Protein AF-A0A924D0H3-F1 (afdb_monomer)

pLDDT: mean 79.61, std 9.54, range [48.81, 91.5]

Radius of gyration: 16.28 Å; Cα contacts (8 Å, |Δi|>4): 115; chains: 1; bounding box: 37×32×44 Å

Sequence (130 aa):
MKPLLDSPAFNSVIFALLLSLPWELGQMWLYAGSAQMSHLQGIRICMAATAGDAVIMLIAFGMVGLAARSPALVRAPTMRQASGFVAFGLVVTSAVEIMATCSDGLFSWRYLPAMPATPLFSVGLVPLLM

Mean predicted aligned error: 7.52 Å

Secondary structure (DSSP, 8-state):
-HHHHT-HHHHHHHHHHHHHHHHHHHHGGGBTTGGGS-HHHHHHHHHHHHHHHHHHHHHHHHHHHHHTT-SGGGTS--HHHHHHHHHHHHHHHHHHHHHHHH--STT---B-TTS-B-TTT--B-HHHH-

Solvent-accessible surface area (backbone atoms only — not comparable to full-atom values): 7352 Å² total; per-residue (Å²): 115,71,76,54,76,71,31,59,69,51,47,49,31,52,50,31,38,66,58,35,40,60,50,40,64,71,50,46,80,39,34,56,64,42,91,80,48,52,72,70,56,51,52,52,50,33,52,51,50,20,51,49,49,18,49,48,52,44,52,28,49,50,53,45,25,60,76,64,75,39,82,48,61,82,80,68,57,50,73,69,51,50,50,50,34,52,52,48,43,52,53,52,53,50,51,52,48,40,50,22,62,74,35,93,54,100,64,50,62,50,69,34,95,83,45,56,48,42,92,86,66,66,45,70,42,57,91,82,74,120

Foldseek 3Di:
DVVQVVQLLSVQLVVLLVVQLVVLVVCLVQWPCSVVDDPVRSNVVSNVVSNVSSVQLSVLLVVLCVVVVHNCCVPDNDPVSVCSSVVSSVVVLLVVVLCQPVDPDPNHIDGDPPFDADPPRRHGCSVVVD

Structure (mmCIF, N/CA/C/O backbone):
data_AF-A0A924D0H3-F1
#
_entry.id   AF-A0A924D0H3-F1
#
loop_
_atom_site.group_PDB
_atom_site.id
_atom_site.type_symbol
_atom_site.label_atom_id
_atom_site.label_alt_id
_atom_site.label_comp_id
_atom_site.label_asym_id
_atom_site.label_entity_id
_atom_site.label_seq_id
_atom_site.pdbx_PDB_ins_code
_atom_site.Cartn_x
_atom_site.Cartn_y
_atom_site.Cartn_z
_atom_site.occupancy
_atom_site.B_iso_or_equiv
_atom_site.auth_seq_id
_atom_site.auth_comp_id
_atom_site.auth_asym_id
_atom_site.auth_atom_id
_atom_site.pdbx_PDB_model_num
ATOM 1 N N . MET A 1 1 ? 0.755 18.294 19.512 1.00 56.12 1 MET A N 1
ATOM 2 C CA . MET A 1 1 ? 1.311 17.100 18.827 1.00 56.12 1 MET A CA 1
ATOM 3 C C . MET A 1 1 ? 0.768 15.777 19.379 1.00 56.12 1 MET A C 1
ATOM 5 O O . MET A 1 1 ? 0.375 14.961 18.563 1.00 56.12 1 MET A O 1
ATOM 9 N N . LYS A 1 2 ? 0.634 15.580 20.706 1.00 56.25 2 LYS A N 1
ATOM 10 C CA . LYS A 1 2 ? -0.034 14.395 21.304 1.00 56.25 2 LYS A CA 1
ATOM 11 C C . LYS A 1 2 ? -1.400 13.985 20.691 1.00 56.25 2 LYS A C 1
ATOM 13 O O . LYS A 1 2 ? -1.532 12.812 20.377 1.00 56.25 2 LYS A O 1
ATOM 18 N N . PRO A 1 3 ? -2.360 14.892 20.401 1.00 65.44 3 PRO A N 1
ATOM 19 C CA . PRO A 1 3 ? -3.682 14.468 19.915 1.00 65.44 3 PRO A CA 1
ATOM 20 C C . PRO A 1 3 ? -3.680 13.847 18.508 1.00 65.44 3 PRO A C 1
ATOM 22 O O . PRO A 1 3 ? -4.640 13.179 18.144 1.00 65.44 3 PRO A O 1
ATOM 25 N N . LEU A 1 4 ? -2.626 14.060 17.708 1.00 61.62 4 LEU A N 1
ATOM 26 C CA . LEU A 1 4 ? -2.527 13.474 16.366 1.00 61.62 4 LEU A CA 1
ATOM 27 C C . LEU A 1 4 ? -2.094 12.005 16.424 1.00 61.62 4 LEU A C 1
ATOM 29 O O . LEU A 1 4 ? -2.669 11.187 15.720 1.00 61.62 4 LEU A O 1
ATOM 33 N N . LEU A 1 5 ? -1.145 11.661 17.301 1.00 66.62 5 LEU A N 1
ATOM 34 C CA . LEU A 1 5 ? -0.687 10.277 17.507 1.00 66.62 5 LEU A CA 1
ATOM 35 C C . LEU A 1 5 ? -1.742 9.383 18.175 1.00 66.62 5 LEU A C 1
ATOM 37 O O . LEU A 1 5 ? -1.697 8.165 18.032 1.00 66.62 5 LEU A O 1
ATOM 41 N N . ASP A 1 6 ? -2.713 9.973 18.869 1.00 72.81 6 ASP A N 1
ATOM 42 C CA . ASP A 1 6 ? -3.828 9.223 19.452 1.00 72.81 6 ASP A CA 1
ATOM 43 C C . ASP A 1 6 ? -4.944 8.934 18.430 1.00 72.81 6 ASP A C 1
ATOM 45 O O . ASP A 1 6 ? -5.854 8.155 18.716 1.00 72.81 6 ASP A O 1
ATOM 49 N N . SER A 1 7 ? -4.888 9.531 17.231 1.00 81.44 7 SER A N 1
ATOM 50 C CA . SER A 1 7 ? -5.885 9.316 16.180 1.00 81.44 7 SER A CA 1
ATOM 51 C C . SER A 1 7 ? -5.649 7.980 15.458 1.00 81.44 7 SER A C 1
ATOM 53 O O . SER A 1 7 ? -4.632 7.825 14.776 1.00 81.44 7 SER A O 1
ATOM 55 N N . PRO A 1 8 ? -6.603 7.028 15.507 1.00 80.94 8 PRO A N 1
ATOM 56 C CA . PRO A 1 8 ? -6.489 5.748 14.807 1.00 80.94 8 PRO A CA 1
ATOM 57 C C . PRO A 1 8 ? -6.284 5.900 13.294 1.00 80.94 8 PRO A C 1
ATOM 59 O O . PRO A 1 8 ? -5.521 5.146 12.699 1.00 80.94 8 PRO A O 1
ATOM 62 N N . ALA A 1 9 ? -6.916 6.911 12.691 1.00 81.06 9 ALA A N 1
ATOM 63 C CA . ALA A 1 9 ? -6.796 7.209 11.265 1.00 81.06 9 ALA A CA 1
ATOM 64 C C . ALA A 1 9 ? -5.411 7.768 10.895 1.00 81.06 9 ALA A C 1
ATOM 66 O O . ALA A 1 9 ? -4.869 7.474 9.833 1.00 81.06 9 ALA A O 1
ATOM 67 N N . PHE A 1 10 ? -4.811 8.571 11.775 1.00 84.38 10 PHE A N 1
ATOM 68 C CA . PHE A 1 10 ? -3.454 9.069 11.553 1.00 84.38 10 PHE A CA 1
ATOM 69 C C . PHE A 1 10 ? -2.432 7.934 11.667 1.00 84.38 10 PHE A C 1
ATOM 71 O O . PHE A 1 10 ? -1.549 7.801 10.821 1.00 84.38 10 PHE A O 1
ATOM 78 N N . ASN A 1 11 ? -2.613 7.057 12.656 1.00 85.94 11 ASN A N 1
ATOM 79 C CA . ASN A 1 11 ? -1.770 5.879 12.838 1.00 85.94 11 ASN A CA 1
ATOM 80 C C . ASN A 1 11 ? -1.877 4.904 11.660 1.00 85.94 11 ASN A C 1
ATOM 82 O O . ASN A 1 11 ? -0.855 4.373 11.234 1.00 85.94 11 ASN A O 1
ATOM 86 N N . SER A 1 12 ? -3.072 4.709 11.086 1.00 84.69 12 SER A N 1
ATOM 87 C CA . SER A 1 12 ? -3.226 3.875 9.888 1.00 84.69 12 SER A CA 1
ATOM 88 C C . SER A 1 12 ? -2.501 4.460 8.677 1.00 84.69 12 SER A C 1
ATOM 90 O O . SER A 1 12 ? -1.892 3.710 7.925 1.00 84.69 12 SER A O 1
ATOM 92 N N . VAL A 1 13 ? -2.510 5.787 8.505 1.00 88.06 13 VAL A N 1
ATOM 93 C CA . VAL A 1 13 ? -1.771 6.449 7.416 1.00 88.06 13 VAL A CA 1
ATOM 94 C C . VAL A 1 13 ? -0.265 6.297 7.606 1.00 88.06 13 VAL A C 1
ATOM 96 O O . VAL A 1 13 ? 0.425 5.923 6.666 1.00 88.06 13 VAL A O 1
ATOM 99 N N . ILE A 1 14 ? 0.257 6.532 8.815 1.00 88.44 14 ILE A N 1
ATOM 100 C CA . ILE A 1 14 ? 1.687 6.332 9.095 1.00 88.44 14 ILE A CA 1
ATOM 101 C C . ILE A 1 14 ? 2.090 4.885 8.820 1.00 88.44 14 ILE A C 1
ATOM 103 O O . ILE A 1 14 ? 3.095 4.648 8.155 1.00 88.44 14 ILE A O 1
ATOM 107 N N . PHE A 1 15 ? 1.301 3.927 9.309 1.00 88.44 15 PHE A N 1
ATOM 108 C CA . PHE A 1 15 ? 1.548 2.512 9.066 1.00 88.44 15 PHE A CA 1
ATOM 109 C C . PHE A 1 15 ? 1.571 2.199 7.567 1.00 88.44 15 PHE A C 1
ATOM 111 O O . PHE A 1 15 ? 2.504 1.554 7.099 1.00 88.44 15 PHE A O 1
ATOM 118 N N . ALA A 1 16 ? 0.606 2.721 6.807 1.00 88.94 16 ALA A N 1
ATOM 119 C CA . ALA A 1 16 ? 0.545 2.537 5.365 1.00 88.94 16 ALA A CA 1
ATOM 120 C C . ALA A 1 16 ? 1.780 3.095 4.650 1.00 88.94 16 ALA A C 1
ATOM 122 O O . ALA A 1 16 ? 2.363 2.407 3.818 1.00 88.94 16 ALA A O 1
ATOM 123 N N . LEU A 1 17 ? 2.219 4.306 5.000 1.00 90.31 17 LEU A N 1
ATOM 124 C CA . LEU A 1 17 ? 3.403 4.927 4.401 1.00 90.31 17 LEU A CA 1
ATOM 125 C C . LEU A 1 17 ? 4.677 4.12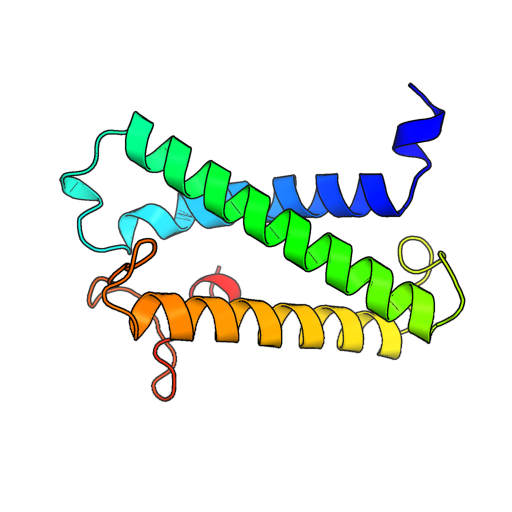8 4.706 1.00 90.31 17 LEU A C 1
ATOM 127 O O . LEU A 1 17 ? 5.487 3.891 3.814 1.00 90.31 17 LEU A O 1
ATOM 131 N N . LEU A 1 18 ? 4.850 3.700 5.960 1.00 90.12 18 LEU A N 1
ATOM 132 C CA . LEU A 1 18 ? 6.025 2.939 6.390 1.00 90.12 18 LEU A CA 1
ATOM 133 C C . LEU A 1 18 ? 6.058 1.523 5.811 1.00 90.12 18 LEU A C 1
ATOM 135 O O . LEU A 1 18 ? 7.144 0.999 5.585 1.00 90.12 18 LEU A O 1
ATOM 139 N N . LEU A 1 19 ? 4.894 0.914 5.583 1.00 88.25 19 LEU A N 1
ATOM 140 C CA . LEU A 1 19 ? 4.790 -0.413 4.982 1.00 88.25 19 LEU A CA 1
ATOM 141 C C . LEU A 1 19 ? 4.975 -0.363 3.459 1.00 88.25 19 LEU A C 1
ATOM 143 O O . LEU A 1 19 ? 5.695 -1.190 2.907 1.00 88.25 19 LEU A O 1
ATOM 147 N N . SER A 1 20 ? 4.354 0.610 2.788 1.00 88.69 20 SER A N 1
ATOM 148 C CA . SER A 1 20 ? 4.298 0.659 1.318 1.00 88.69 20 SER A CA 1
ATOM 149 C C . SER A 1 20 ? 5.558 1.279 0.703 1.00 88.69 20 SER A C 1
ATOM 151 O O . SER A 1 20 ? 5.941 0.926 -0.403 1.00 88.69 20 SER A O 1
ATOM 153 N N . LEU A 1 21 ? 6.283 2.151 1.414 1.00 88.62 21 LEU A N 1
ATOM 154 C CA . LEU A 1 21 ? 7.491 2.763 0.848 1.00 88.62 21 LEU A CA 1
ATOM 155 C C . LEU A 1 21 ? 8.636 1.761 0.587 1.00 88.62 21 LEU A C 1
ATOM 157 O O . LEU A 1 21 ? 9.187 1.778 -0.517 1.00 88.62 21 LEU A O 1
ATOM 161 N N . PRO A 1 22 ? 9.025 0.888 1.541 1.00 88.25 22 PRO A N 1
ATOM 162 C CA . PRO A 1 22 ? 10.024 -0.149 1.276 1.00 88.25 22 PRO A CA 1
ATOM 163 C C . PRO A 1 22 ? 9.569 -1.091 0.166 1.00 88.25 22 PRO A C 1
ATOM 165 O O . PRO A 1 22 ? 10.387 -1.507 -0.654 1.00 88.25 22 PRO A O 1
ATOM 168 N N . TRP A 1 23 ? 8.262 -1.370 0.136 1.00 85.56 23 TRP A N 1
ATOM 169 C CA . TRP A 1 23 ? 7.620 -2.179 -0.883 1.00 85.56 23 TRP A CA 1
ATOM 170 C C . TRP A 1 23 ? 7.871 -1.604 -2.282 1.00 85.56 23 TRP A C 1
ATOM 172 O O . TRP A 1 23 ? 8.507 -2.244 -3.119 1.00 85.56 23 TRP A O 1
ATOM 182 N N . GLU A 1 24 ? 7.462 -0.353 -2.500 1.00 88.19 24 GLU A N 1
ATOM 183 C CA . GLU A 1 24 ? 7.568 0.346 -3.780 1.00 88.19 24 GLU A CA 1
ATOM 184 C C . GLU A 1 24 ? 9.013 0.500 -4.265 1.00 88.19 24 GLU A C 1
ATOM 186 O O . GLU A 1 24 ? 9.318 0.280 -5.440 1.00 88.19 24 GLU A O 1
ATOM 191 N N . LEU A 1 25 ? 9.935 0.822 -3.355 1.00 87.06 25 LEU A N 1
ATOM 192 C CA . LEU A 1 25 ? 11.356 0.921 -3.685 1.00 87.06 25 LEU A CA 1
ATOM 193 C C . LEU A 1 25 ? 11.955 -0.445 -4.047 1.00 87.06 25 LEU A C 1
ATOM 195 O O . LEU A 1 25 ? 12.759 -0.535 -4.976 1.00 87.06 25 LEU A O 1
ATOM 199 N N . GLY A 1 26 ? 11.554 -1.502 -3.336 1.00 85.44 26 GLY A N 1
ATOM 200 C CA . GLY A 1 26 ? 12.030 -2.865 -3.547 1.00 85.44 26 GLY A CA 1
ATOM 201 C C . GLY A 1 26 ? 11.573 -3.478 -4.868 1.00 85.44 26 GLY A C 1
ATOM 202 O O . GLY A 1 26 ? 12.322 -4.253 -5.456 1.00 85.44 26 GLY A O 1
ATOM 203 N N . GLN A 1 27 ? 10.391 -3.116 -5.375 1.00 85.44 27 GLN A N 1
ATOM 204 C CA . GLN A 1 27 ? 9.862 -3.636 -6.644 1.00 85.44 27 GLN A CA 1
ATOM 205 C C . GLN A 1 27 ? 10.193 -2.775 -7.873 1.00 85.44 27 GLN A C 1
ATOM 207 O O . GLN A 1 27 ? 10.021 -3.243 -8.995 1.00 85.44 27 GLN A O 1
ATOM 212 N N . MET A 1 28 ? 10.702 -1.548 -7.699 1.00 84.56 28 MET A N 1
ATOM 213 C CA . MET A 1 28 ? 10.930 -0.578 -8.788 1.00 84.56 28 MET A CA 1
ATOM 214 C C . MET A 1 28 ? 11.696 -1.155 -9.996 1.00 84.56 28 MET A C 1
ATOM 216 O O . MET A 1 28 ? 11.359 -0.884 -11.147 1.00 84.56 28 MET A O 1
ATOM 220 N N . TRP A 1 29 ? 12.717 -1.974 -9.752 1.00 81.44 29 TRP A N 1
ATOM 221 C CA . TRP A 1 29 ? 13.541 -2.617 -10.785 1.00 81.44 29 TRP A CA 1
ATOM 222 C C . TRP A 1 29 ? 12.792 -3.637 -11.665 1.00 81.44 29 TRP A C 1
ATOM 224 O O . TRP A 1 29 ? 13.273 -3.973 -12.746 1.00 81.44 29 TRP A O 1
ATOM 234 N N . LEU A 1 30 ? 11.612 -4.106 -11.247 1.00 83.56 30 LEU A N 1
ATOM 235 C CA . LEU A 1 30 ? 10.771 -5.040 -12.008 1.00 83.56 30 LEU A CA 1
ATOM 236 C C . LEU A 1 30 ? 9.864 -4.337 -13.033 1.00 83.56 30 LEU A C 1
ATOM 238 O O . LEU A 1 30 ? 9.234 -5.000 -13.859 1.00 83.56 30 LEU A O 1
ATOM 242 N N . TYR A 1 31 ? 9.827 -3.002 -13.029 1.00 81.81 31 TYR A N 1
ATOM 243 C CA . TYR A 1 31 ? 9.063 -2.201 -13.986 1.00 81.81 31 TYR A CA 1
ATOM 244 C C . TYR A 1 31 ? 9.881 -1.857 -15.232 1.00 81.81 31 TYR A C 1
ATOM 246 O O . TYR A 1 31 ? 11.075 -1.546 -15.163 1.00 81.81 31 TYR A O 1
ATOM 254 N N . ALA A 1 32 ? 9.231 -1.889 -16.397 1.00 80.62 32 ALA A N 1
ATOM 255 C CA . ALA A 1 32 ? 9.847 -1.574 -17.680 1.00 80.62 32 ALA A CA 1
ATOM 256 C C . ALA A 1 32 ? 10.223 -0.093 -17.734 1.00 80.62 32 ALA A C 1
ATOM 258 O O . ALA A 1 32 ? 9.478 0.769 -17.276 1.00 80.62 32 ALA A O 1
ATOM 259 N N . GLY A 1 33 ? 11.395 0.211 -18.293 1.00 78.56 33 GLY A N 1
ATOM 260 C CA . GLY A 1 33 ? 11.913 1.580 -18.317 1.00 78.56 33 GLY A CA 1
ATOM 261 C C . GLY A 1 33 ? 12.659 1.998 -17.045 1.00 78.56 33 GLY A C 1
ATOM 262 O O . GLY A 1 33 ? 13.217 3.092 -17.018 1.00 78.56 33 GLY A O 1
ATOM 263 N N . SER A 1 34 ? 12.718 1.147 -16.010 1.00 78.06 34 SER A N 1
ATOM 264 C CA . SER A 1 34 ? 13.403 1.454 -14.743 1.00 78.06 34 SER A CA 1
ATOM 265 C C . SER A 1 34 ? 14.898 1.734 -14.909 1.00 78.06 34 SER A C 1
ATOM 267 O O . SER A 1 34 ? 15.419 2.647 -14.278 1.00 78.06 34 SER A O 1
ATOM 269 N N . ALA A 1 35 ? 15.575 1.027 -15.818 1.00 79.12 35 ALA A N 1
ATOM 270 C CA . ALA A 1 35 ? 16.998 1.225 -16.097 1.00 79.12 35 ALA A CA 1
ATOM 271 C C . ALA A 1 35 ? 17.315 2.565 -16.794 1.00 79.12 35 ALA A C 1
ATOM 273 O O . ALA A 1 35 ? 18.431 3.066 -16.689 1.00 79.12 35 ALA A O 1
ATOM 274 N N . GLN A 1 36 ? 16.353 3.138 -17.523 1.00 83.50 36 GLN A N 1
ATOM 275 C CA . GLN A 1 36 ? 16.491 4.419 -18.229 1.00 83.50 36 GLN A CA 1
ATOM 276 C C . GLN A 1 36 ? 15.969 5.599 -17.397 1.00 83.50 36 GLN A C 1
ATOM 278 O O . GLN A 1 36 ? 16.123 6.757 -17.788 1.00 83.50 36 GLN A O 1
ATOM 283 N N . MET A 1 37 ? 15.330 5.311 -16.264 1.00 83.75 37 MET A N 1
ATOM 284 C CA . MET A 1 37 ? 14.710 6.301 -15.403 1.00 83.75 37 MET A CA 1
ATOM 285 C C . MET A 1 37 ? 15.756 6.968 -14.510 1.00 83.75 37 MET A C 1
ATOM 287 O O . MET A 1 37 ? 16.599 6.305 -13.908 1.00 83.75 37 MET A O 1
ATOM 291 N N . SER A 1 38 ? 15.695 8.293 -14.370 1.00 87.00 38 SER A N 1
ATOM 292 C CA . SER A 1 38 ? 16.532 8.965 -13.372 1.00 87.00 38 SER A CA 1
ATOM 293 C C . SER A 1 38 ? 16.094 8.586 -11.954 1.00 87.00 38 SER A C 1
ATOM 295 O O . SER A 1 38 ? 14.905 8.396 -11.686 1.00 87.00 38 SER A O 1
ATOM 297 N N . HIS A 1 39 ? 17.035 8.568 -11.007 1.00 85.75 39 HIS A N 1
ATOM 298 C CA . HIS A 1 39 ? 16.730 8.280 -9.600 1.00 85.75 39 HIS A CA 1
ATOM 299 C C . HIS A 1 39 ? 15.632 9.187 -9.028 1.00 85.75 39 HIS A C 1
ATOM 301 O O . HIS A 1 39 ? 14.772 8.730 -8.280 1.00 85.75 39 HIS A O 1
ATOM 307 N N . LEU A 1 40 ? 15.615 10.469 -9.411 1.00 87.75 40 LEU A N 1
ATOM 308 C CA . LEU A 1 40 ? 14.601 11.414 -8.945 1.00 87.75 40 LEU A CA 1
ATOM 309 C C . LEU A 1 40 ? 13.204 11.091 -9.493 1.00 87.75 40 LEU A C 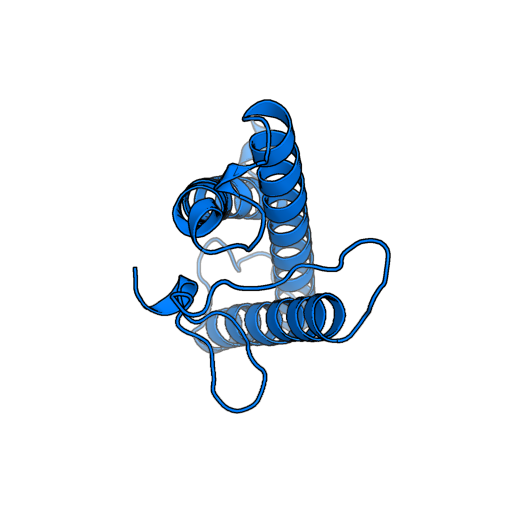1
ATOM 311 O O . LEU A 1 40 ? 12.216 11.264 -8.782 1.00 87.75 40 LEU A O 1
ATOM 315 N N . GLN A 1 41 ? 13.108 10.628 -10.741 1.00 86.19 41 GLN A N 1
ATOM 316 C CA . GLN A 1 41 ? 11.840 10.170 -11.314 1.00 86.19 41 GLN A CA 1
ATOM 317 C C . GLN A 1 41 ? 11.341 8.913 -10.598 1.00 86.19 41 GLN A C 1
ATOM 319 O O . GLN A 1 41 ? 10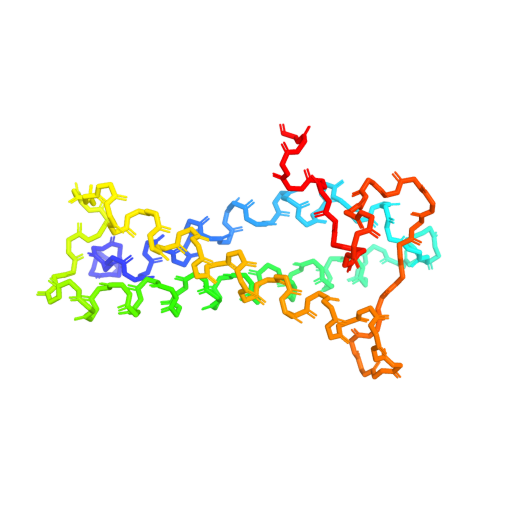.179 8.885 -10.200 1.00 86.19 41 GLN A O 1
ATOM 324 N N . GLY A 1 42 ? 12.226 7.942 -10.343 1.00 85.31 42 GLY A N 1
ATOM 325 C CA . GLY A 1 42 ? 11.887 6.735 -9.584 1.00 85.31 42 GLY A CA 1
ATOM 326 C C . GLY A 1 42 ? 11.364 7.064 -8.186 1.00 85.31 42 GLY A C 1
ATOM 327 O O . GLY A 1 42 ? 10.281 6.625 -7.810 1.00 85.31 42 GLY A O 1
ATOM 328 N N . ILE A 1 43 ? 12.067 7.930 -7.446 1.00 87.75 43 ILE A N 1
ATOM 329 C CA . ILE A 1 43 ? 11.627 8.387 -6.118 1.00 87.75 43 ILE A CA 1
ATOM 330 C C . ILE A 1 43 ? 10.248 9.049 -6.193 1.00 87.75 43 ILE A C 1
ATOM 332 O O . ILE A 1 43 ? 9.387 8.753 -5.371 1.00 87.75 43 ILE A O 1
ATOM 336 N N . ARG A 1 44 ? 10.004 9.932 -7.170 1.00 87.62 44 ARG A N 1
ATOM 337 C CA . ARG A 1 44 ? 8.699 10.601 -7.316 1.00 87.62 44 ARG A CA 1
ATOM 338 C C . ARG A 1 44 ? 7.566 9.611 -7.579 1.00 87.62 44 ARG A C 1
ATOM 340 O O . ARG A 1 44 ? 6.499 9.776 -6.995 1.00 87.62 44 ARG A O 1
ATOM 347 N N . ILE A 1 45 ? 7.799 8.604 -8.419 1.00 86.69 45 ILE A N 1
ATOM 348 C CA . ILE A 1 45 ? 6.807 7.568 -8.727 1.00 86.69 45 ILE A CA 1
ATOM 349 C C . ILE A 1 45 ? 6.519 6.723 -7.486 1.00 86.69 45 ILE A C 1
ATOM 351 O O . ILE A 1 45 ? 5.359 6.607 -7.106 1.00 86.69 45 ILE A O 1
ATOM 355 N N . CYS A 1 46 ? 7.547 6.227 -6.793 1.00 89.00 46 CYS A N 1
ATOM 356 C CA . CYS A 1 46 ? 7.348 5.438 -5.575 1.00 89.00 46 CYS A CA 1
ATOM 357 C C . CYS A 1 46 ? 6.664 6.240 -4.466 1.00 89.00 46 CYS A C 1
ATOM 359 O O . CYS A 1 46 ? 5.797 5.710 -3.780 1.00 89.00 46 CYS A O 1
ATOM 361 N N . MET A 1 47 ? 6.992 7.526 -4.310 1.00 89.50 47 MET A N 1
ATOM 362 C CA . MET A 1 47 ? 6.308 8.400 -3.352 1.00 89.50 47 MET A CA 1
ATOM 363 C C . MET A 1 47 ? 4.833 8.606 -3.717 1.00 89.50 47 MET A C 1
ATOM 365 O O . MET A 1 47 ? 3.986 8.628 -2.826 1.00 89.50 47 MET A O 1
ATOM 369 N N . ALA A 1 48 ? 4.512 8.743 -5.008 1.00 89.69 48 ALA A N 1
ATOM 370 C CA . ALA A 1 48 ? 3.132 8.852 -5.475 1.00 89.69 48 ALA A CA 1
ATOM 371 C C . ALA A 1 48 ? 2.348 7.545 -5.260 1.00 89.69 48 ALA A C 1
ATOM 373 O O . ALA A 1 48 ? 1.225 7.600 -4.763 1.00 89.69 48 ALA A O 1
ATOM 374 N N . ALA A 1 49 ? 2.950 6.391 -5.563 1.00 87.56 49 ALA A N 1
ATOM 375 C CA . ALA A 1 49 ? 2.362 5.073 -5.322 1.00 87.56 49 ALA A CA 1
ATOM 376 C C . ALA A 1 49 ? 2.110 4.840 -3.822 1.00 87.56 49 ALA A C 1
ATOM 378 O O . ALA A 1 49 ? 0.975 4.616 -3.412 1.00 87.56 49 ALA A O 1
ATOM 379 N N . THR A 1 50 ? 3.127 5.083 -2.990 1.00 91.44 50 THR A N 1
ATOM 380 C CA . THR A 1 50 ? 3.039 5.008 -1.521 1.00 91.44 50 THR A CA 1
ATOM 381 C C . THR A 1 50 ? 1.931 5.911 -0.960 1.00 91.44 50 THR A C 1
ATOM 383 O O . THR A 1 50 ? 1.216 5.537 -0.029 1.00 91.44 50 THR A O 1
ATOM 386 N N . ALA A 1 51 ? 1.768 7.120 -1.510 1.00 91.00 51 ALA A N 1
ATOM 387 C CA . ALA A 1 51 ? 0.683 8.016 -1.118 1.00 91.00 51 ALA A CA 1
ATOM 388 C C . ALA A 1 51 ? -0.694 7.465 -1.532 1.00 91.00 51 ALA A C 1
ATOM 390 O O . ALA A 1 51 ? -1.646 7.572 -0.758 1.00 91.00 51 ALA A O 1
ATOM 391 N N . GLY A 1 52 ? -0.794 6.856 -2.717 1.00 89.06 52 GLY A N 1
ATOM 392 C CA . GLY A 1 52 ? -1.987 6.145 -3.178 1.00 89.06 52 GLY A CA 1
ATOM 393 C C . GLY A 1 52 ? -2.384 5.012 -2.233 1.00 89.06 52 GLY A C 1
ATOM 394 O O . GLY A 1 52 ? -3.529 4.969 -1.781 1.00 89.06 52 GLY A O 1
ATOM 395 N N . ASP A 1 53 ? -1.432 4.170 -1.836 1.00 89.94 53 ASP A N 1
ATOM 396 C CA . ASP A 1 53 ? -1.673 3.067 -0.899 1.00 89.94 53 ASP A CA 1
ATOM 397 C C . ASP A 1 53 ? -2.129 3.560 0.474 1.00 89.94 53 ASP A C 1
ATOM 399 O O . ASP A 1 53 ? -3.052 3.001 1.073 1.00 89.94 53 ASP A O 1
ATOM 403 N N . ALA A 1 54 ? -1.552 4.661 0.961 1.00 91.19 54 ALA A N 1
ATOM 404 C CA . ALA A 1 54 ? -1.998 5.290 2.198 1.00 91.19 54 ALA A CA 1
ATOM 405 C C . ALA A 1 54 ? -3.449 5.789 2.118 1.00 91.19 54 ALA A C 1
ATOM 407 O O . ALA A 1 54 ? -4.203 5.644 3.085 1.00 91.19 54 ALA A O 1
ATOM 408 N N . VAL A 1 55 ? -3.869 6.326 0.967 1.00 91.50 55 VAL A N 1
ATOM 409 C CA . VAL A 1 55 ? -5.267 6.711 0.724 1.00 91.50 55 VAL A CA 1
ATOM 410 C C . VAL A 1 55 ? -6.172 5.479 0.688 1.00 91.50 55 VAL A C 1
ATOM 412 O O . VAL A 1 55 ? -7.220 5.486 1.338 1.00 91.50 55 VAL A O 1
ATOM 415 N N . ILE A 1 56 ? -5.770 4.405 0.002 1.00 89.62 56 ILE A N 1
ATOM 416 C CA . ILE A 1 56 ? -6.534 3.149 -0.056 1.00 89.62 56 ILE A CA 1
ATOM 417 C C . ILE A 1 56 ? -6.715 2.570 1.352 1.00 89.62 56 ILE A C 1
ATOM 419 O O . ILE A 1 56 ? -7.843 2.259 1.742 1.00 89.62 56 ILE A O 1
ATOM 423 N N . MET A 1 57 ? -5.646 2.491 2.152 1.00 89.75 57 MET A N 1
ATOM 424 C CA . MET A 1 57 ? -5.722 2.010 3.535 1.00 89.75 57 MET A CA 1
ATOM 425 C C . MET A 1 57 ? -6.597 2.903 4.415 1.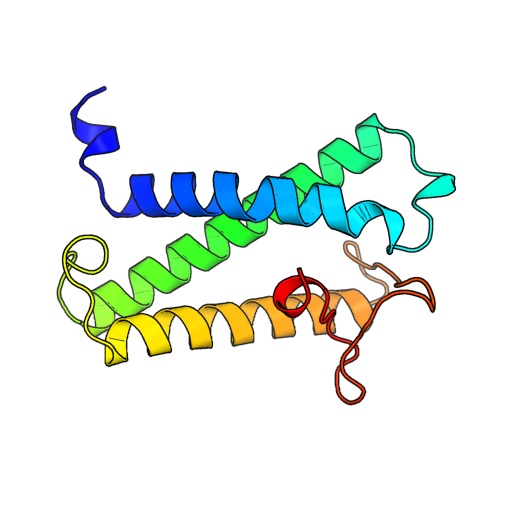00 89.75 57 MET A C 1
ATOM 427 O O . MET A 1 57 ? -7.353 2.384 5.236 1.00 89.75 57 MET A O 1
ATOM 431 N N . LEU A 1 58 ? -6.550 4.228 4.250 1.00 89.38 58 LEU A N 1
ATOM 432 C CA . LEU A 1 58 ? -7.408 5.144 5.003 1.00 89.38 58 LEU A CA 1
ATOM 433 C C . LEU A 1 58 ? -8.892 4.954 4.654 1.00 89.38 58 LEU A C 1
ATOM 435 O O . LEU A 1 58 ? -9.737 4.929 5.551 1.00 89.38 58 LEU A O 1
ATOM 439 N N . ILE A 1 59 ? -9.217 4.781 3.369 1.00 89.31 59 ILE A N 1
ATOM 440 C CA . ILE A 1 59 ? -10.585 4.500 2.916 1.00 89.31 59 ILE A CA 1
ATOM 441 C C . ILE A 1 59 ? -11.047 3.143 3.454 1.00 89.31 59 ILE A C 1
ATOM 443 O O . ILE A 1 59 ? -12.138 3.054 4.017 1.00 89.31 59 ILE A O 1
ATOM 447 N N . ALA A 1 60 ? -10.213 2.106 3.348 1.00 88.12 60 ALA A N 1
ATOM 448 C CA . ALA A 1 60 ? -10.501 0.777 3.883 1.00 88.12 60 ALA A CA 1
ATOM 449 C C . ALA A 1 60 ? -10.769 0.834 5.394 1.00 88.12 60 ALA A C 1
ATOM 451 O O . ALA A 1 60 ? -11.765 0.297 5.883 1.00 88.12 60 ALA A O 1
ATOM 452 N N . PHE A 1 61 ? -9.918 1.551 6.131 1.00 85.81 61 PHE A N 1
ATOM 453 C CA . PHE A 1 61 ? -10.060 1.772 7.565 1.00 85.81 61 PHE A CA 1
ATOM 454 C C . PHE A 1 61 ? -11.387 2.464 7.902 1.00 85.81 61 PHE A C 1
ATOM 456 O O . PHE A 1 61 ? -12.127 1.994 8.769 1.00 85.81 61 PHE A O 1
ATOM 463 N N . GLY A 1 62 ? -11.719 3.543 7.187 1.00 85.38 62 GLY A N 1
ATOM 464 C CA . GLY A 1 62 ? -12.974 4.273 7.356 1.00 85.38 62 GLY A CA 1
ATOM 465 C C . GLY A 1 62 ? -14.198 3.404 7.070 1.00 85.38 62 GLY A C 1
ATOM 466 O O . GLY A 1 62 ? -15.115 3.348 7.886 1.00 85.38 62 GLY A O 1
ATOM 467 N N . MET A 1 63 ? -14.195 2.666 5.959 1.00 85.62 63 MET A N 1
ATOM 468 C CA . MET A 1 63 ? -15.305 1.800 5.549 1.00 85.62 63 MET A CA 1
ATOM 469 C C . MET A 1 63 ? -15.561 0.673 6.550 1.00 85.62 63 MET A C 1
ATOM 471 O O . MET A 1 63 ? -16.704 0.450 6.956 1.00 85.62 63 MET A O 1
ATOM 475 N N . VAL A 1 64 ? -14.508 -0.015 7.000 1.00 84.50 64 VAL A N 1
ATOM 476 C CA . VAL A 1 64 ? -14.651 -1.088 7.992 1.00 84.50 64 VAL A CA 1
ATOM 477 C C . VAL A 1 64 ? -15.037 -0.517 9.359 1.00 84.50 64 VAL A C 1
ATOM 479 O O . VAL A 1 64 ? -15.887 -1.096 10.035 1.00 84.50 64 VAL A O 1
ATOM 482 N N . GLY A 1 65 ? -14.490 0.638 9.753 1.00 82.38 65 GLY A N 1
ATOM 483 C CA . GLY A 1 65 ? -14.866 1.335 10.987 1.00 82.38 65 GLY A CA 1
ATOM 484 C C . GLY A 1 65 ? -16.338 1.762 11.012 1.00 82.38 65 GLY A C 1
ATOM 485 O O . GLY A 1 65 ? -17.024 1.555 12.017 1.00 82.38 65 GLY A O 1
ATOM 486 N N . LEU A 1 66 ? -16.852 2.281 9.891 1.00 82.12 66 LEU A N 1
ATOM 487 C CA . LEU A 1 66 ? -18.268 2.619 9.712 1.00 82.12 66 LEU A CA 1
ATOM 488 C C . LEU A 1 66 ? -19.157 1.371 9.769 1.00 82.12 66 LEU A C 1
ATOM 490 O O . LEU A 1 66 ? -20.148 1.359 10.500 1.00 82.12 66 LEU A O 1
ATOM 494 N N . ALA A 1 67 ? -18.782 0.300 9.062 1.00 81.31 67 ALA A N 1
ATOM 495 C CA . ALA A 1 67 ? -19.519 -0.965 9.068 1.00 81.31 67 ALA A CA 1
ATOM 496 C C . ALA A 1 67 ? -19.550 -1.620 10.461 1.00 81.31 67 ALA A C 1
ATOM 498 O O . ALA A 1 67 ? -20.553 -2.213 10.857 1.00 81.31 67 ALA A O 1
ATOM 499 N N . ALA A 1 68 ? -18.467 -1.480 11.224 1.00 79.38 68 ALA A N 1
ATOM 500 C CA . ALA A 1 68 ? -18.342 -1.971 12.590 1.00 79.38 68 ALA A CA 1
ATOM 501 C C . ALA A 1 68 ? -18.975 -1.059 13.653 1.00 79.38 68 ALA A C 1
ATOM 503 O O . ALA A 1 68 ? -19.043 -1.461 14.815 1.00 79.38 68 ALA A O 1
ATOM 504 N N . ARG A 1 69 ? -19.375 0.170 13.288 1.00 77.25 69 ARG A N 1
ATOM 505 C CA . ARG A 1 69 ? -19.769 1.249 14.217 1.00 77.25 69 ARG A CA 1
ATOM 506 C C . ARG A 1 69 ? -18.769 1.460 15.363 1.00 77.25 69 ARG A C 1
ATOM 508 O O . ARG A 1 69 ? -19.156 1.839 16.465 1.00 77.25 69 ARG A O 1
ATOM 515 N N . SER A 1 70 ? -17.488 1.185 15.124 1.00 68.00 70 SER A N 1
ATOM 516 C CA . SER A 1 70 ? -16.459 1.221 16.160 1.00 68.00 70 SER A CA 1
ATOM 517 C C . SER A 1 70 ? -15.122 1.702 15.594 1.00 68.00 70 SER A C 1
ATOM 519 O O . SER A 1 70 ? -14.618 1.105 14.641 1.00 68.00 70 SER A O 1
ATOM 521 N N . PRO A 1 71 ? -14.494 2.726 16.203 1.00 63.59 71 PRO A N 1
ATOM 522 C CA . PRO A 1 71 ? -13.152 3.178 15.837 1.00 63.59 71 PRO A CA 1
ATOM 523 C C . PRO A 1 71 ? -12.045 2.247 16.365 1.00 63.59 71 PRO A C 1
ATOM 525 O O . PRO A 1 71 ? -10.862 2.507 16.151 1.00 63.59 71 PRO A O 1
ATOM 528 N N . ALA A 1 72 ? -12.399 1.157 17.058 1.00 60.59 72 ALA A N 1
ATOM 529 C CA . ALA A 1 72 ? -11.453 0.268 17.730 1.00 60.59 72 ALA A CA 1
ATOM 530 C C . ALA A 1 72 ? -10.645 -0.648 16.791 1.00 60.59 72 ALA A C 1
ATOM 532 O O . ALA A 1 72 ? -9.916 -1.504 17.293 1.00 60.59 72 ALA A O 1
ATOM 533 N N . LEU A 1 73 ? -10.724 -0.471 15.463 1.00 65.69 73 LEU A N 1
ATOM 534 C CA . LEU A 1 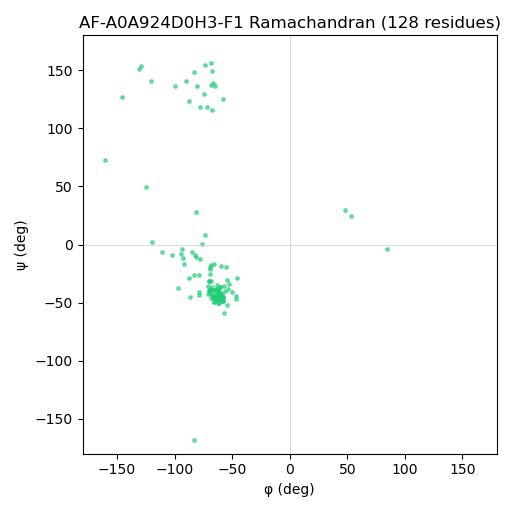73 ? -10.000 -1.306 14.494 1.00 65.69 73 LEU A CA 1
ATOM 535 C C . LEU A 1 73 ? -8.493 -1.391 14.784 1.00 65.69 73 LEU A C 1
ATOM 537 O O . LEU A 1 73 ? -7.897 -2.435 14.559 1.00 65.69 73 LEU A O 1
ATOM 541 N N . VAL A 1 74 ? -7.887 -0.321 15.309 1.00 64.06 74 VAL A N 1
ATOM 542 C CA . VAL A 1 74 ? -6.449 -0.293 15.646 1.00 64.06 74 VAL A CA 1
ATOM 543 C C . VAL A 1 74 ? -6.146 -1.001 16.970 1.00 64.06 74 VAL A C 1
ATOM 545 O O . VAL A 1 74 ? -5.037 -1.478 17.176 1.00 64.06 74 VAL A O 1
ATOM 548 N N . ARG A 1 75 ? -7.115 -1.071 17.892 1.00 69.50 75 ARG A N 1
ATOM 549 C CA . ARG A 1 75 ? -6.868 -1.516 19.272 1.00 69.50 75 ARG A CA 1
ATOM 550 C C . ARG A 1 75 ? -7.205 -2.986 19.502 1.00 69.50 7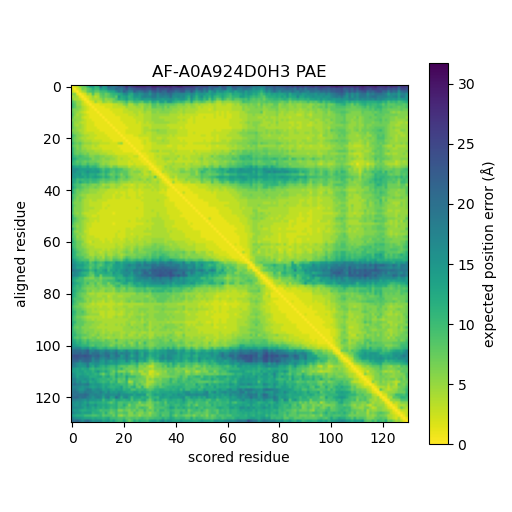5 ARG A C 1
ATOM 552 O O . ARG A 1 75 ? -6.515 -3.638 20.275 1.00 69.50 75 ARG A O 1
ATOM 559 N N . ALA A 1 76 ? -8.268 -3.483 18.870 1.00 73.62 76 ALA A N 1
ATOM 560 C CA . ALA A 1 76 ? -8.709 -4.874 18.979 1.00 73.62 76 ALA A CA 1
ATOM 561 C C . ALA A 1 76 ? -9.620 -5.253 17.791 1.00 73.62 76 ALA A C 1
ATOM 563 O O . ALA A 1 76 ? -10.839 -5.360 17.960 1.00 73.62 76 ALA A O 1
ATOM 564 N N . PRO A 1 77 ? -9.068 -5.419 16.575 1.00 76.50 77 PRO A N 1
ATOM 565 C CA . PRO A 1 77 ? -9.861 -5.842 15.430 1.00 76.50 77 PRO A CA 1
ATOM 566 C C . PRO A 1 77 ? -10.332 -7.290 15.604 1.00 76.50 77 PRO A C 1
ATOM 568 O O . PRO A 1 77 ? -9.577 -8.180 15.988 1.00 76.50 77 PRO A O 1
ATOM 571 N N . THR A 1 78 ? -11.593 -7.546 15.269 1.00 84.12 78 THR A N 1
ATOM 572 C CA . THR A 1 78 ? -12.091 -8.915 15.078 1.00 84.12 78 THR A CA 1
ATOM 573 C C . THR A 1 78 ? -11.555 -9.488 13.766 1.00 84.12 78 THR A C 1
ATOM 575 O O . THR A 1 78 ? -11.323 -8.747 12.808 1.00 84.12 78 THR A O 1
ATOM 578 N N . MET A 1 79 ? -11.444 -10.817 13.661 1.00 84.94 79 MET A N 1
ATOM 579 C CA . MET A 1 79 ? -11.008 -11.479 12.417 1.00 84.94 79 MET A CA 1
ATOM 580 C C . MET A 1 79 ? -11.859 -11.084 11.200 1.00 84.94 79 MET A C 1
ATOM 582 O O . MET A 1 79 ? -11.355 -10.990 10.083 1.00 84.94 79 MET A O 1
ATOM 586 N N . ARG A 1 80 ? -13.146 -10.778 11.407 1.00 83.38 80 ARG A N 1
ATOM 587 C CA . ARG A 1 80 ? -14.050 -10.300 10.352 1.00 83.38 80 ARG A CA 1
ATOM 588 C C . ARG A 1 80 ? -13.715 -8.882 9.877 1.00 83.38 80 ARG A C 1
ATOM 590 O O . ARG A 1 80 ? -13.801 -8.600 8.689 1.00 83.38 80 ARG A O 1
ATOM 597 N N . GLN A 1 81 ? -13.333 -7.991 10.790 1.00 82.94 81 GLN A N 1
ATOM 598 C CA . GLN A 1 81 ? -12.908 -6.631 10.444 1.00 82.94 81 GLN A CA 1
ATOM 599 C C . GLN A 1 81 ? -11.545 -6.641 9.751 1.00 82.94 81 GLN A C 1
ATOM 601 O O . GLN A 1 81 ? -11.377 -5.963 8.744 1.00 82.94 81 GLN A O 1
ATOM 606 N N . ALA A 1 82 ? -10.604 -7.449 10.247 1.00 83.56 82 ALA A N 1
ATOM 607 C CA . ALA A 1 82 ? -9.291 -7.609 9.631 1.00 83.56 82 ALA A CA 1
ATOM 608 C C . ALA A 1 82 ? -9.399 -8.191 8.210 1.00 83.56 82 ALA A C 1
ATOM 610 O O . ALA A 1 82 ? -8.847 -7.625 7.271 1.00 83.56 82 ALA A O 1
ATOM 611 N N . SER A 1 83 ? -10.173 -9.266 8.026 1.00 85.06 83 SER A N 1
ATOM 612 C CA . SER A 1 83 ? -10.403 -9.846 6.693 1.00 85.06 83 SER A CA 1
ATOM 613 C C . SER A 1 83 ? -11.128 -8.887 5.751 1.00 85.06 83 SER A C 1
ATOM 615 O O . SER A 1 83 ? -10.736 -8.782 4.595 1.00 85.06 83 SER A O 1
ATOM 617 N N . GLY A 1 84 ? -12.128 -8.139 6.230 1.00 85.19 84 GLY A N 1
ATOM 618 C CA . GLY A 1 84 ? -12.801 -7.112 5.431 1.00 85.19 84 GLY A CA 1
ATOM 619 C C . GLY A 1 84 ? -11.864 -5.983 4.993 1.00 85.19 84 GLY A C 1
ATOM 620 O O . GLY A 1 84 ? -11.921 -5.556 3.843 1.00 85.19 84 GLY A O 1
ATOM 621 N N . PHE A 1 85 ? -10.969 -5.542 5.881 1.00 85.75 85 PHE A N 1
ATOM 622 C CA . PHE A 1 85 ? -9.952 -4.535 5.576 1.00 85.75 85 PHE A CA 1
ATOM 623 C C . PHE A 1 85 ? -8.983 -5.023 4.493 1.00 85.75 85 PHE A C 1
ATOM 625 O O . PHE A 1 85 ? -8.791 -4.339 3.489 1.00 85.75 85 PHE A O 1
ATOM 632 N N . VAL A 1 86 ? -8.433 -6.231 4.661 1.00 85.88 86 VAL A N 1
ATOM 633 C CA . VAL A 1 86 ? -7.506 -6.838 3.693 1.00 85.88 86 VAL A CA 1
ATOM 634 C C . VAL A 1 86 ? -8.196 -7.085 2.352 1.00 85.88 86 VAL A C 1
ATOM 636 O O . VAL A 1 86 ? -7.658 -6.714 1.315 1.00 85.88 86 VAL A O 1
ATOM 639 N N . ALA A 1 87 ? -9.404 -7.655 2.355 1.00 86.94 87 ALA A N 1
ATOM 640 C CA . ALA A 1 87 ? -10.152 -7.933 1.132 1.00 86.94 87 ALA A CA 1
ATOM 641 C C . ALA A 1 87 ? -10.480 -6.650 0.357 1.00 86.94 87 ALA A C 1
ATOM 643 O O . ALA A 1 87 ? -10.322 -6.617 -0.859 1.00 86.94 87 ALA A O 1
ATOM 644 N N . PHE A 1 88 ? -10.896 -5.584 1.049 1.00 87.81 88 PHE A N 1
ATOM 645 C CA . PHE A 1 88 ? -11.150 -4.296 0.406 1.00 87.81 88 PHE A CA 1
ATOM 646 C C . PHE A 1 88 ? -9.872 -3.717 -0.206 1.00 87.81 88 PHE A C 1
ATOM 648 O O . PHE A 1 88 ? -9.890 -3.314 -1.366 1.00 87.81 88 PHE A O 1
ATOM 655 N N . GLY A 1 89 ? -8.765 -3.725 0.546 1.00 85.25 89 GLY A N 1
ATOM 656 C CA . GLY A 1 89 ? -7.463 -3.286 0.049 1.00 85.25 89 GLY A CA 1
ATOM 657 C C . GLY A 1 89 ? -7.062 -4.033 -1.221 1.00 85.25 89 GLY A C 1
ATOM 658 O O . GLY A 1 89 ? -6.823 -3.394 -2.238 1.00 85.25 89 GLY A O 1
ATOM 659 N N . LEU A 1 90 ? -7.103 -5.370 -1.191 1.00 85.00 90 LEU A N 1
ATOM 660 C CA . LEU A 1 90 ? -6.764 -6.228 -2.332 1.00 85.00 90 LEU A CA 1
ATOM 661 C C . LEU A 1 90 ? -7.634 -5.963 -3.562 1.00 85.00 90 LEU A C 1
ATOM 663 O O . LEU A 1 90 ? -7.123 -5.937 -4.678 1.00 85.00 90 LEU A O 1
ATOM 667 N N . VAL A 1 91 ? -8.944 -5.774 -3.382 1.00 87.88 91 VAL A N 1
ATOM 668 C CA . VAL A 1 91 ? -9.856 -5.481 -4.497 1.00 87.88 91 VAL A CA 1
ATOM 669 C C . VAL A 1 91 ? -9.517 -4.134 -5.128 1.00 87.88 91 VAL A C 1
ATOM 671 O O . VAL A 1 91 ? -9.449 -4.039 -6.352 1.00 87.88 91 VAL A O 1
ATOM 674 N N . VAL A 1 92 ? -9.293 -3.101 -4.313 1.00 85.94 92 VAL A N 1
ATOM 675 C CA . VAL A 1 92 ? -9.002 -1.754 -4.817 1.00 85.94 92 VAL A CA 1
ATOM 676 C C . VAL A 1 92 ? -7.637 -1.701 -5.498 1.00 85.94 92 VAL A C 1
ATOM 678 O O . VAL A 1 92 ? -7.555 -1.178 -6.607 1.00 85.94 92 VAL A O 1
ATOM 681 N N . THR A 1 93 ? -6.588 -2.267 -4.896 1.00 84.06 93 THR A N 1
ATOM 682 C CA . THR A 1 93 ? -5.249 -2.285 -5.507 1.00 84.06 93 THR A CA 1
ATOM 683 C C . THR A 1 93 ? -5.244 -3.077 -6.808 1.00 84.06 93 THR A C 1
ATOM 685 O O . THR A 1 93 ? -4.767 -2.571 -7.819 1.00 84.06 93 THR A O 1
ATOM 688 N N . SER A 1 94 ? -5.886 -4.250 -6.837 1.00 81.81 94 SER A N 1
ATOM 689 C CA . SER A 1 94 ? -6.027 -5.038 -8.069 1.00 81.81 94 SER A CA 1
ATOM 690 C C . SER A 1 94 ? -6.779 -4.266 -9.156 1.00 81.81 94 SER A C 1
ATOM 692 O O . SER A 1 94 ? -6.388 -4.300 -10.318 1.00 81.81 94 SER A O 1
ATOM 694 N N . ALA A 1 95 ? -7.850 -3.546 -8.803 1.00 84.31 95 ALA A N 1
ATOM 695 C CA . ALA A 1 95 ? -8.608 -2.748 -9.766 1.00 84.31 95 ALA A CA 1
ATOM 696 C C . ALA A 1 95 ? -7.772 -1.596 -10.346 1.00 84.31 95 ALA A C 1
ATOM 698 O O . ALA A 1 95 ? -7.771 -1.400 -11.561 1.00 84.31 95 ALA A O 1
ATOM 699 N N . VAL A 1 96 ? -7.037 -0.868 -9.498 1.00 82.62 96 VAL A N 1
ATOM 700 C CA . VAL A 1 96 ? -6.111 0.191 -9.933 1.00 82.62 96 VAL A CA 1
ATOM 701 C C . VAL A 1 96 ? -5.041 -0.378 -10.862 1.00 82.62 96 VAL A C 1
ATOM 703 O O . VAL A 1 96 ? -4.748 0.213 -11.898 1.00 82.62 96 VAL A O 1
ATOM 706 N N . GLU A 1 97 ? -4.499 -1.546 -10.540 1.00 81.81 97 GLU A N 1
ATOM 707 C CA . GLU A 1 97 ? -3.446 -2.177 -11.324 1.00 81.81 97 GLU A CA 1
ATOM 708 C C . GLU A 1 97 ? -3.935 -2.689 -12.684 1.00 81.81 97 GLU A C 1
ATOM 710 O O . GLU A 1 97 ? -3.272 -2.487 -13.702 1.00 81.81 97 GLU A O 1
ATOM 715 N N . ILE A 1 98 ? -5.13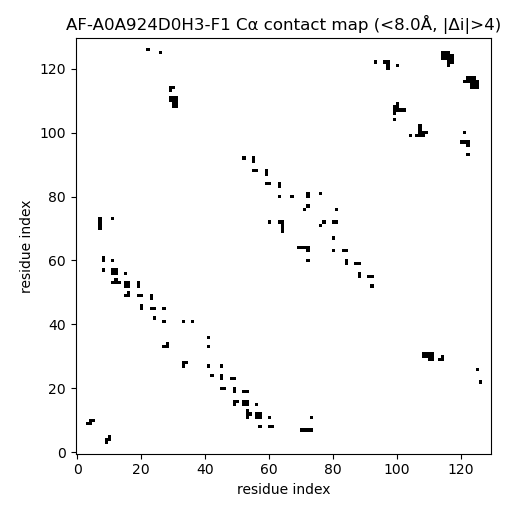5 -3.273 -12.739 1.00 79.31 98 ILE A N 1
ATOM 716 C CA . ILE A 1 98 ? -5.789 -3.640 -14.003 1.00 79.31 98 ILE A CA 1
ATOM 717 C C . ILE A 1 98 ? -6.017 -2.386 -14.855 1.00 79.31 98 ILE A C 1
ATOM 719 O O . ILE A 1 98 ? -5.747 -2.386 -16.053 1.00 79.31 98 ILE A O 1
ATOM 723 N N . MET A 1 99 ? -6.463 -1.279 -14.255 1.00 78.00 99 MET A N 1
ATOM 724 C CA . MET A 1 99 ? -6.627 -0.017 -14.980 1.00 78.00 99 MET A CA 1
ATOM 725 C C . MET A 1 99 ? -5.291 0.528 -15.503 1.00 78.00 99 MET A C 1
ATOM 727 O O . MET A 1 99 ? -5.229 1.002 -16.638 1.00 78.00 99 MET A O 1
ATOM 731 N N . ALA A 1 100 ? -4.223 0.444 -14.711 1.00 76.81 100 ALA A N 1
ATOM 732 C CA . ALA A 1 100 ? -2.894 0.922 -15.085 1.00 76.81 100 ALA A CA 1
ATOM 733 C C . ALA A 1 100 ? -2.227 0.060 -16.172 1.00 76.81 100 ALA A C 1
ATOM 735 O O . ALA A 1 100 ? -1.490 0.575 -17.007 1.00 76.81 100 ALA A O 1
ATOM 736 N N . THR A 1 101 ? -2.508 -1.245 -16.199 1.00 72.38 101 THR A N 1
ATOM 737 C CA . THR A 1 101 ? -1.952 -2.177 -17.195 1.00 72.38 101 THR A CA 1
ATOM 738 C C . THR A 1 101 ? -2.786 -2.263 -18.476 1.00 72.38 101 THR A C 1
ATOM 740 O O . THR A 1 101 ? -2.227 -2.510 -19.544 1.00 72.38 101 THR A O 1
ATOM 743 N N . CYS A 1 102 ? -4.106 -2.039 -18.407 1.00 70.19 102 CYS A N 1
ATOM 744 C CA . CYS A 1 102 ? -5.001 -2.070 -19.571 1.00 70.19 102 CYS A CA 1
ATOM 745 C C . CYS A 1 102 ? -5.213 -0.710 -20.253 1.00 70.19 102 CYS A C 1
ATOM 747 O O . CYS A 1 102 ? -5.710 -0.688 -21.379 1.00 70.19 102 CYS A O 1
ATOM 749 N N . SER A 1 103 ? -4.897 0.414 -19.603 1.00 65.38 103 SER A N 1
ATOM 750 C CA . SER A 1 103 ? -5.046 1.740 -20.215 1.00 65.38 103 SER A CA 1
ATOM 751 C C . SER A 1 103 ? -3.713 2.273 -20.737 1.00 65.38 103 SER A C 1
ATOM 753 O O . SER A 1 103 ? -2.715 2.247 -20.030 1.00 65.38 103 SER A O 1
ATOM 755 N N . ASP A 1 104 ? -3.714 2.858 -21.938 1.00 61.66 104 ASP A N 1
ATOM 756 C CA . ASP A 1 104 ? -2.602 3.676 -22.459 1.00 61.66 104 ASP A CA 1
ATOM 757 C C . ASP A 1 104 ? -2.652 5.121 -21.900 1.00 61.66 104 ASP A C 1
ATOM 759 O O . ASP A 1 104 ? -2.266 6.090 -22.554 1.00 61.66 104 ASP A O 1
ATOM 763 N N . GLY A 1 105 ? -3.221 5.291 -20.701 1.00 59.16 105 GLY A N 1
ATOM 764 C CA . GLY A 1 105 ? -3.479 6.588 -20.081 1.00 59.16 105 GLY A CA 1
ATOM 765 C C . GLY A 1 105 ? -2.274 7.186 -19.344 1.00 59.16 105 GLY A C 1
ATOM 766 O O . GLY A 1 105 ? -1.144 6.705 -19.423 1.00 59.16 105 GLY A O 1
ATOM 767 N N . LEU A 1 106 ? -2.547 8.241 -18.566 1.00 48.81 106 LEU A N 1
ATOM 768 C CA . LEU A 1 106 ? -1.565 9.000 -17.769 1.00 48.81 106 LEU A CA 1
ATOM 769 C C . LEU A 1 106 ? -0.812 8.170 -16.707 1.00 48.81 106 LEU A C 1
ATOM 771 O O . LEU A 1 106 ? 0.243 8.603 -16.254 1.00 48.81 106 LEU A O 1
ATOM 775 N N . PHE A 1 107 ? -1.332 7.000 -16.325 1.00 59.66 107 PHE A N 1
ATOM 776 C CA . PHE A 1 107 ? -0.719 6.066 -15.371 1.00 59.66 107 PHE A CA 1
ATOM 777 C C . PHE A 1 107 ? -0.573 4.676 -15.995 1.00 59.66 107 PHE A C 1
ATOM 779 O O . PHE A 1 107 ? -1.009 3.682 -15.427 1.00 59.66 107 PHE A O 1
ATOM 786 N N . SER A 1 108 ? -0.010 4.620 -17.201 1.00 69.75 108 SER A N 1
ATOM 787 C CA . SER A 1 108 ? 0.319 3.355 -17.850 1.00 69.75 108 SER A CA 1
ATOM 788 C C . SER A 1 108 ? 1.713 2.897 -17.423 1.00 69.75 108 SER A C 1
ATOM 790 O O . SER A 1 108 ? 2.700 3.619 -17.582 1.00 69.75 108 SER A O 1
ATOM 792 N N . TRP A 1 109 ? 1.812 1.693 -16.865 1.00 73.75 109 TRP A N 1
ATOM 793 C CA . TRP A 1 109 ? 3.100 1.048 -16.613 1.00 73.75 109 TRP A CA 1
ATOM 794 C C . TRP A 1 109 ? 3.102 -0.384 -17.123 1.00 73.75 109 TRP A C 1
ATOM 796 O O . TRP A 1 109 ? 2.077 -1.057 -17.208 1.00 73.75 109 TRP A O 1
ATOM 806 N N . ARG A 1 110 ? 4.294 -0.847 -17.497 1.00 78.00 110 ARG A N 1
ATOM 807 C CA . ARG A 1 110 ? 4.521 -2.190 -18.026 1.00 78.00 110 ARG A CA 1
ATOM 808 C C . ARG A 1 110 ? 5.506 -2.930 -17.146 1.00 78.00 110 ARG A C 1
ATOM 810 O O . ARG A 1 110 ? 6.499 -2.356 -16.708 1.00 78.00 110 ARG A O 1
ATOM 817 N N . TYR A 1 111 ? 5.250 -4.211 -16.938 1.00 77.75 111 TYR A N 1
ATOM 818 C CA . TYR A 1 111 ? 6.148 -5.089 -16.206 1.00 77.75 111 TYR A CA 1
ATOM 819 C C . TYR A 1 111 ? 7.264 -5.633 -17.093 1.00 77.75 111 TYR A C 1
ATOM 821 O O . TYR A 1 111 ? 7.074 -5.843 -18.294 1.00 77.75 111 TYR A O 1
ATOM 829 N N . LEU A 1 112 ? 8.438 -5.878 -16.503 1.00 78.06 112 LEU A N 1
ATOM 830 C CA . LEU A 1 112 ? 9.417 -6.761 -17.129 1.00 78.06 112 LEU A CA 1
ATOM 831 C C . LEU A 1 112 ? 8.887 -8.203 -17.114 1.00 78.06 112 LEU A C 1
ATOM 833 O O . LEU A 1 112 ? 8.155 -8.574 -16.197 1.00 78.06 112 LEU A O 1
ATOM 837 N N . PRO A 1 113 ? 9.359 -9.068 -18.033 1.00 75.62 113 PRO A N 1
ATOM 838 C CA . PRO A 1 113 ? 9.085 -10.508 -17.980 1.00 75.62 113 PRO A CA 1
ATOM 839 C C . PRO A 1 113 ? 9.499 -11.181 -16.659 1.00 75.62 113 PRO A C 1
ATOM 841 O O . PRO A 1 113 ? 9.031 -12.270 -16.353 1.00 75.62 113 PRO A O 1
ATOM 844 N N . ALA A 1 114 ? 10.391 -10.545 -15.893 1.00 76.19 114 ALA A N 1
ATOM 845 C CA . ALA A 1 114 ? 10.850 -11.011 -14.589 1.00 76.19 114 ALA A CA 1
ATOM 846 C C . ALA A 1 114 ? 9.849 -10.752 -13.446 1.00 76.19 114 ALA A C 1
ATOM 848 O O . ALA A 1 114 ? 10.041 -11.288 -12.358 1.00 76.19 114 ALA A O 1
ATOM 849 N N . MET A 1 115 ? 8.809 -9.935 -13.657 1.00 75.69 115 MET A N 1
ATOM 850 C CA . MET A 1 115 ? 7.798 -9.670 -12.636 1.00 75.69 115 MET A CA 1
ATOM 851 C C . MET A 1 115 ? 6.910 -10.912 -12.450 1.00 75.69 115 MET A C 1
ATOM 853 O O . MET A 1 115 ? 6.221 -11.310 -13.394 1.00 75.69 115 MET A O 1
ATOM 857 N N . PRO A 1 116 ? 6.875 -11.530 -11.255 1.00 74.94 116 PRO A N 1
ATOM 858 C CA . PRO A 1 116 ? 5.903 -12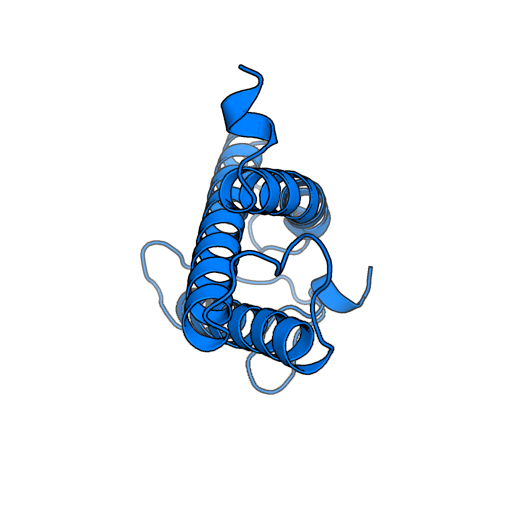.573 -10.970 1.00 74.94 116 PRO A CA 1
ATOM 859 C C . PRO A 1 116 ? 4.516 -11.929 -10.944 1.00 74.94 116 PRO A C 1
ATOM 861 O O . PRO A 1 116 ? 4.248 -11.076 -10.102 1.00 74.94 116 PRO A O 1
ATOM 864 N N . ALA A 1 117 ? 3.646 -12.312 -11.874 1.00 78.88 117 ALA A N 1
ATOM 865 C CA . ALA A 1 117 ? 2.298 -11.772 -12.000 1.00 78.88 117 ALA A CA 1
ATOM 866 C C . ALA A 1 117 ? 1.261 -12.898 -12.069 1.00 78.88 117 ALA A C 1
ATOM 868 O O . ALA A 1 117 ? 1.555 -14.019 -12.492 1.00 78.88 117 ALA A O 1
ATOM 869 N N . THR A 1 118 ? 0.032 -12.604 -11.651 1.00 69.06 118 THR A N 1
ATOM 870 C CA . THR A 1 118 ? -1.077 -13.550 -11.769 1.00 69.06 118 THR A CA 1
ATOM 871 C C . THR A 1 118 ? -1.386 -13.829 -13.244 1.00 69.06 118 THR A C 1
ATOM 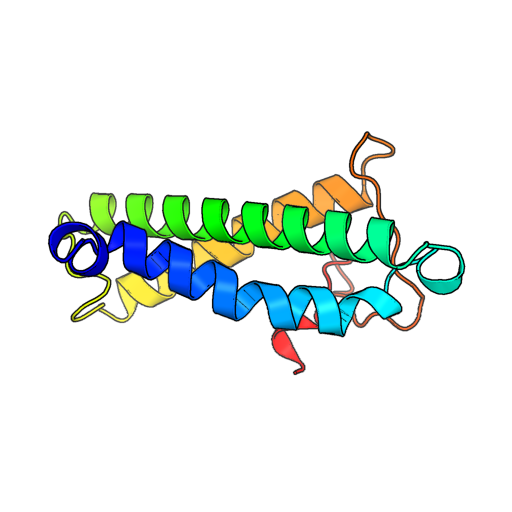873 O O . THR A 1 118 ? -1.474 -12.895 -14.044 1.00 69.06 118 THR A O 1
ATOM 876 N N . PRO A 1 119 ? -1.620 -15.096 -13.628 1.00 63.38 119 PRO A N 1
ATOM 877 C CA . PRO A 1 119 ? -1.888 -15.449 -15.021 1.00 63.38 119 PRO A CA 1
ATOM 878 C C . PRO A 1 119 ? -3.243 -14.935 -15.533 1.00 63.38 119 PRO A C 1
ATOM 880 O O . PRO A 1 119 ? -3.431 -14.860 -16.742 1.00 63.38 119 PRO A O 1
ATOM 883 N N . LEU A 1 120 ? -4.187 -14.588 -14.643 1.00 62.34 120 LEU A N 1
ATOM 884 C CA . LEU A 1 120 ? -5.513 -14.088 -15.032 1.00 62.34 120 LEU A CA 1
ATOM 885 C C . LEU A 1 120 ? -5.563 -12.573 -15.255 1.00 62.34 120 LEU A C 1
ATOM 887 O O . LEU A 1 120 ? -6.174 -12.131 -16.221 1.00 62.34 120 LEU A O 1
ATOM 891 N N . PHE A 1 121 ? -4.976 -11.785 -14.350 1.00 61.66 121 PHE A N 1
ATOM 892 C CA . PHE A 1 121 ? -5.158 -10.326 -14.326 1.00 61.66 121 PHE A CA 1
ATOM 893 C C . PHE A 1 121 ? -3.853 -9.552 -14.503 1.00 61.66 121 PHE A C 1
ATOM 895 O O . PHE A 1 121 ? -3.860 -8.330 -14.414 1.00 61.66 121 PHE A O 1
ATOM 902 N N . SER A 1 122 ? -2.731 -10.253 -14.707 1.00 66.19 122 SER A N 1
ATOM 903 C CA . SER A 1 122 ? -1.390 -9.662 -14.766 1.00 66.19 122 SER A CA 1
ATOM 904 C C . SER A 1 122 ? -1.044 -8.794 -13.551 1.00 66.19 122 SER A C 1
ATOM 906 O O . SER A 1 122 ? -0.164 -7.950 -13.641 1.00 66.19 122 SER A O 1
ATOM 908 N N . VAL A 1 123 ? -1.696 -9.042 -12.410 1.00 74.50 123 VAL A N 1
ATOM 909 C CA . VAL A 1 123 ? -1.441 -8.364 -11.130 1.00 74.50 123 VAL A CA 1
ATOM 910 C C . VAL A 1 123 ? -0.146 -8.894 -10.524 1.00 74.50 123 VAL A C 1
ATOM 912 O O . VAL A 1 123 ? 0.014 -10.113 -10.410 1.00 74.50 123 VAL A O 1
ATOM 915 N N . GLY A 1 124 ? 0.757 -8.005 -10.132 1.00 74.88 124 GLY A N 1
ATOM 916 C CA . GLY A 1 124 ? 2.032 -8.285 -9.500 1.00 74.88 124 GLY A CA 1
ATOM 917 C C . GLY A 1 124 ? 1.851 -9.065 -8.205 1.00 74.88 124 GLY A C 1
ATOM 918 O O . GLY A 1 124 ? 1.140 -8.663 -7.292 1.00 74.88 124 GLY A O 1
ATOM 919 N N . LEU A 1 125 ? 2.528 -10.205 -8.121 1.00 76.50 125 LEU A N 1
ATOM 920 C CA . LEU A 1 125 ? 2.551 -11.081 -6.951 1.00 76.50 125 LEU A CA 1
ATOM 921 C C . LEU A 1 125 ? 3.724 -10.795 -6.024 1.00 76.50 125 LEU A C 1
ATOM 923 O O . LEU A 1 125 ? 3.810 -11.414 -4.968 1.00 76.50 125 LEU A O 1
ATOM 927 N N . VAL A 1 126 ? 4.608 -9.866 -6.398 1.00 76.31 126 VAL A N 1
ATOM 928 C CA . VAL A 1 126 ? 5.737 -9.454 -5.561 1.00 76.31 126 VAL A CA 1
ATOM 929 C C . VAL A 1 126 ? 5.264 -9.189 -4.120 1.00 76.31 126 VAL A C 1
ATOM 931 O O . VAL A 1 126 ? 5.863 -9.816 -3.251 1.00 76.31 126 VAL A O 1
ATOM 934 N N . PRO A 1 127 ? 4.152 -8.443 -3.858 1.00 67.81 127 PRO A N 1
ATOM 935 C CA . PRO A 1 127 ? 3.569 -8.206 -2.516 1.00 67.81 127 PRO A CA 1
ATOM 936 C C . PRO A 1 127 ? 3.416 -9.416 -1.605 1.00 67.81 127 PRO A C 1
ATOM 938 O O . PRO A 1 127 ? 3.421 -9.279 -0.387 1.00 67.81 127 PRO A O 1
ATOM 941 N N . LEU A 1 128 ? 3.241 -10.598 -2.188 1.00 69.25 128 LEU A N 1
ATOM 942 C CA . LEU A 1 128 ? 2.972 -11.834 -1.463 1.00 69.25 128 LEU A CA 1
ATOM 943 C C . LEU A 1 128 ? 4.207 -12.736 -1.341 1.00 69.25 128 LEU A C 1
ATOM 945 O O . LEU A 1 128 ? 4.140 -13.756 -0.659 1.00 69.25 128 LEU A O 1
ATOM 949 N N . LEU A 1 129 ? 5.294 -12.409 -2.044 1.00 65.19 129 LEU A N 1
ATOM 950 C CA . LEU A 1 129 ? 6.470 -13.265 -2.221 1.00 65.19 129 LEU A CA 1
ATOM 951 C C . LEU A 1 129 ? 7.727 -12.761 -1.493 1.00 65.19 129 LEU A C 1
ATOM 953 O O . LEU A 1 129 ? 8.733 -13.471 -1.504 1.00 65.19 129 LEU A O 1
ATOM 957 N N . MET A 1 130 ? 7.687 -11.569 -0.891 1.00 61.03 130 MET A N 1
ATOM 958 C CA . MET A 1 130 ? 8.762 -11.019 -0.048 1.00 61.03 130 MET A CA 1
ATOM 959 C C . MET A 1 130 ? 8.390 -11.109 1.429 1.00 61.03 130 MET A C 1
ATOM 961 O O . MET A 1 130 ? 9.310 -11.373 2.233 1.00 61.03 130 MET A O 1
#